Protein AF-A0A0U3F6K5-F1 (afdb_monomer_lite)

pLDDT: mean 78.71, std 10.88, range [56.75, 96.69]

Sequence (166 aa):
MNTRTVALLSIVLILLPLIPAYLLNFLAFVISSAIGFIIVIYIMISNKTWTDTKNKVVGTYFSGVFATGVVLGEFLELYSATREFAIAGLVFVLPFIVQFILLAKDILPKLVNKDLIYFSNGYLPMLIVIIIGALVGRMLTSFYSLIILYSGTIVVALLVFLYFRK

Radius of gyration: 15.73 Å; chains: 1; bounding box: 38×34×42 Å

Organism: NCBI:txid2285

Foldseek 3Di:
DDPVVVVVLLVLLLCQLAVCLLVVHLVSNLVSLVVSLVVLVVLCVVLVLLPDLLSLLVSLQSLVSNLNSLVNSLLSCVPPCNPSSVVSSVVSSVSNVVSVVSNCVVPVVPVPDPVCLLPNFQSVVLVVLQVVLVVVLVVDPDSVVNVCSNVVSNVVSVVSSVVSGD

Secondary structure (DSSP, 8-state):
--HHHHHHHHHHHHHHHHHHHHTT-HHHHHHHHHHHHHHHHHHHHHTTTTSSHHHHHHHHHHHHHHHHHHHHHHHHTTTT-HHHHHHHHHHHHHHHHHHHHHHHHHHGGGTT-GGGGGTTTTHHHHHHHHHHHHHHHTT---HHHHHHHHHHHHHHHHHHHHHT--

Structure (mmCIF, N/CA/C/O backbone):
data_AF-A0A0U3F6K5-F1
#
_entry.id   AF-A0A0U3F6K5-F1
#
loop_
_atom_site.group_PDB
_atom_site.id
_atom_site.type_symbol
_atom_site.label_atom_id
_atom_site.label_alt_id
_atom_site.label_comp_id
_atom_site.label_asym_id
_atom_site.label_entity_id
_atom_site.label_seq_id
_atom_site.pdbx_PDB_ins_code
_atom_site.Cartn_x
_atom_site.Cartn_y
_atom_site.Cartn_z
_atom_site.occupancy
_atom_site.B_iso_or_equiv
_atom_site.auth_seq_id
_atom_site.auth_comp_id
_atom_site.auth_asym_id
_atom_site.auth_atom_id
_atom_site.pdbx_PDB_model_num
ATOM 1 N N . MET A 1 1 ? -14.189 7.997 5.739 1.00 67.94 1 MET A N 1
ATOM 2 C CA . MET A 1 1 ? -14.307 7.982 4.261 1.00 67.94 1 MET A CA 1
ATOM 3 C C . MET A 1 1 ? -15.443 7.062 3.852 1.00 67.94 1 MET A C 1
ATOM 5 O O . MET A 1 1 ? -15.621 6.033 4.492 1.00 67.94 1 MET A O 1
ATOM 9 N N . ASN A 1 2 ? -16.200 7.417 2.811 1.00 77.12 2 ASN A N 1
ATOM 10 C CA . ASN A 1 2 ? -17.196 6.515 2.227 1.00 77.12 2 ASN A CA 1
ATOM 11 C C . ASN A 1 2 ? -16.482 5.362 1.491 1.00 77.12 2 ASN A C 1
ATOM 13 O O . ASN A 1 2 ? -15.418 5.560 0.904 1.00 77.12 2 ASN A O 1
ATOM 17 N N . THR A 1 3 ? -17.079 4.171 1.503 1.00 71.25 3 THR A N 1
ATOM 18 C CA . THR A 1 3 ? -16.662 2.962 0.779 1.00 71.25 3 THR A CA 1
ATOM 19 C C . THR A 1 3 ? -16.187 3.226 -0.642 1.00 71.25 3 THR A C 1
ATOM 21 O O . THR A 1 3 ? -15.139 2.727 -1.037 1.00 71.25 3 THR A O 1
ATOM 24 N N . ARG A 1 4 ? -16.952 4.011 -1.410 1.00 72.38 4 ARG A N 1
ATOM 25 C CA . ARG A 1 4 ? -16.631 4.296 -2.816 1.00 72.38 4 ARG A CA 1
ATOM 26 C C . ARG A 1 4 ? -15.306 5.043 -2.940 1.00 72.38 4 ARG A C 1
ATOM 28 O O . ARG A 1 4 ? -14.489 4.705 -3.784 1.00 72.38 4 ARG A O 1
ATOM 35 N N . THR A 1 5 ? -15.067 6.005 -2.052 1.00 81.19 5 THR A N 1
ATOM 36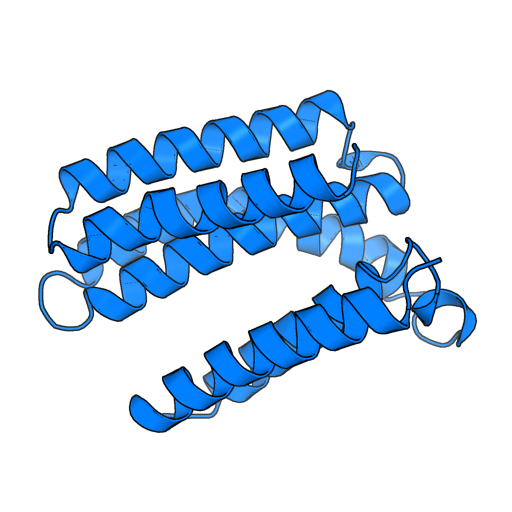 C CA . THR A 1 5 ? -13.820 6.775 -2.004 1.00 81.19 5 THR A CA 1
ATOM 37 C C . THR A 1 5 ? -12.634 5.895 -1.621 1.00 81.19 5 THR A C 1
ATOM 39 O O . THR A 1 5 ? -11.573 6.027 -2.217 1.00 81.19 5 THR A O 1
ATOM 42 N N . VAL A 1 6 ? -12.812 4.979 -0.660 1.00 76.94 6 VAL A N 1
ATOM 43 C CA . VAL A 1 6 ? -11.763 4.020 -0.269 1.00 76.94 6 VAL A CA 1
ATOM 44 C C . VAL A 1 6 ? -11.399 3.121 -1.447 1.00 76.94 6 VAL A C 1
ATOM 46 O O . VAL A 1 6 ? -10.226 3.019 -1.778 1.00 76.94 6 VAL A O 1
ATOM 49 N N . ALA A 1 7 ? -12.395 2.533 -2.115 1.00 75.38 7 ALA A N 1
ATOM 50 C CA . ALA A 1 7 ? -12.171 1.654 -3.260 1.00 75.38 7 ALA A CA 1
ATOM 51 C C . ALA A 1 7 ? -11.473 2.380 -4.421 1.00 75.38 7 ALA A C 1
ATOM 53 O O . ALA A 1 7 ? -10.490 1.874 -4.954 1.00 75.38 7 ALA A O 1
ATOM 54 N N . LEU A 1 8 ? -11.933 3.588 -4.770 1.00 83.12 8 LEU A N 1
ATOM 55 C CA . LEU A 1 8 ? -11.316 4.397 -5.824 1.00 83.12 8 LEU A CA 1
ATOM 56 C C . LEU A 1 8 ? -9.864 4.748 -5.494 1.00 83.12 8 LEU A C 1
ATOM 58 O O . LEU A 1 8 ? -8.992 4.562 -6.336 1.00 83.12 8 LEU A O 1
ATOM 62 N N . LEU A 1 9 ? -9.585 5.200 -4.268 1.00 87.12 9 LEU A N 1
ATOM 63 C CA . LEU A 1 9 ? -8.213 5.491 -3.849 1.00 87.12 9 LEU A CA 1
ATOM 64 C C . LEU A 1 9 ? -7.338 4.243 -3.858 1.00 87.12 9 LEU A C 1
ATOM 66 O O . LEU A 1 9 ? -6.193 4.320 -4.285 1.00 87.12 9 LEU A O 1
ATOM 70 N N . SER A 1 10 ? -7.863 3.094 -3.436 1.00 82.81 10 SER A N 1
ATOM 71 C CA . SER A 1 10 ? -7.119 1.838 -3.487 1.00 82.81 10 SER A CA 1
ATOM 72 C C . SER A 1 10 ? -6.756 1.438 -4.916 1.00 82.81 10 SER A C 1
ATOM 74 O O . SER A 1 10 ? -5.612 1.075 -5.166 1.00 82.81 10 SER A O 1
ATOM 76 N N . ILE A 1 11 ? -7.692 1.569 -5.859 1.00 85.38 11 ILE A N 1
ATOM 77 C CA . ILE A 1 11 ? -7.429 1.315 -7.280 1.00 85.38 11 ILE A CA 1
ATOM 78 C C . ILE A 1 11 ? -6.357 2.278 -7.798 1.00 85.38 11 ILE A C 1
ATOM 80 O O . ILE A 1 11 ? -5.383 1.837 -8.400 1.00 85.38 1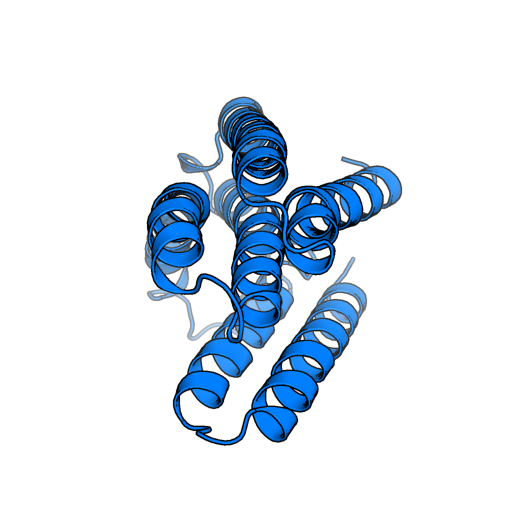1 ILE A O 1
ATOM 84 N N . VAL A 1 12 ? -6.490 3.577 -7.521 1.00 91.81 12 VAL A N 1
ATOM 85 C CA . VAL A 1 12 ? -5.517 4.591 -7.960 1.00 91.81 12 VAL A CA 1
ATOM 86 C C . VAL A 1 12 ? -4.121 4.302 -7.404 1.00 91.81 12 VAL A C 1
ATOM 88 O O . VAL A 1 12 ? -3.152 4.324 -8.157 1.00 91.81 12 VAL A O 1
ATOM 91 N N . LEU A 1 13 ? -4.010 3.982 -6.114 1.00 91.12 13 LEU A N 1
ATOM 92 C CA . LEU A 1 13 ? -2.730 3.688 -5.465 1.00 91.12 13 LEU A CA 1
ATOM 93 C C . LEU A 1 13 ? -2.056 2.422 -6.008 1.00 91.12 13 LEU A C 1
ATOM 95 O O . LEU A 1 13 ? -0.832 2.348 -5.984 1.00 91.12 13 LEU A O 1
ATOM 99 N N . ILE A 1 14 ? -2.824 1.454 -6.515 1.00 86.00 14 ILE A N 1
ATOM 100 C CA . ILE A 1 14 ? -2.269 0.282 -7.204 1.00 86.00 14 ILE A CA 1
ATOM 101 C C . ILE A 1 14 ? -1.826 0.658 -8.619 1.00 86.00 14 ILE A C 1
ATOM 103 O O . ILE A 1 14 ? -0.718 0.327 -9.028 1.00 86.00 14 ILE A O 1
ATOM 107 N N . LEU A 1 15 ? -2.685 1.347 -9.371 1.00 89.25 15 LEU A N 1
ATOM 108 C CA . LEU A 1 15 ? -2.460 1.621 -10.790 1.00 89.25 15 LEU A CA 1
ATOM 109 C C . LEU A 1 15 ? -1.329 2.621 -11.047 1.00 89.25 15 LEU A C 1
ATOM 111 O O . LEU A 1 15 ? -0.656 2.501 -12.069 1.00 89.25 15 LEU A O 1
ATOM 115 N N . LEU A 1 16 ? -1.110 3.579 -10.139 1.00 93.81 16 LEU A N 1
ATOM 116 C CA . LEU A 1 16 ? -0.052 4.586 -10.257 1.00 93.81 16 LEU A CA 1
ATOM 117 C C . LEU A 1 16 ? 1.330 3.959 -10.515 1.00 93.81 16 LEU A C 1
ATOM 119 O O . LEU A 1 16 ? 1.919 4.284 -11.543 1.00 93.81 16 LEU A O 1
ATOM 123 N N . PRO A 1 17 ? 1.856 3.070 -9.656 1.00 90.19 17 PRO A N 1
ATOM 124 C CA . PRO A 1 17 ? 3.110 2.368 -9.928 1.00 90.19 17 PRO A CA 1
ATOM 125 C C . PRO A 1 17 ? 2.967 1.267 -10.992 1.00 90.19 17 PRO A C 1
ATOM 127 O O . PRO A 1 17 ? 3.883 1.055 -11.782 1.00 90.19 17 PRO A O 1
ATOM 130 N N . LEU A 1 18 ? 1.824 0.575 -11.051 1.00 88.12 18 LEU A N 1
ATOM 131 C CA . LEU A 1 18 ? 1.665 -0.613 -11.892 1.00 88.12 18 LEU A CA 1
ATOM 132 C C . LEU A 1 18 ? 1.677 -0.303 -13.395 1.00 88.12 18 LEU A C 1
ATOM 134 O O . LEU A 1 18 ? 2.321 -1.019 -14.156 1.00 88.12 18 LEU A O 1
ATOM 138 N N . ILE A 1 19 ? 0.961 0.737 -13.839 1.00 90.19 19 ILE A N 1
ATOM 139 C CA . ILE A 1 19 ? 0.824 1.042 -15.274 1.00 90.19 19 ILE A CA 1
ATOM 140 C C . ILE A 1 19 ? 2.176 1.422 -15.897 1.00 90.19 19 ILE A C 1
ATOM 142 O O . ILE A 1 19 ? 2.522 0.854 -16.929 1.00 90.19 19 ILE A O 1
ATOM 146 N N . PRO A 1 20 ? 2.975 2.335 -15.315 1.00 89.38 20 PRO A N 1
ATOM 147 C CA . PRO A 1 20 ? 4.272 2.684 -15.885 1.00 89.38 20 PRO A CA 1
ATOM 148 C C . PRO A 1 20 ? 5.265 1.523 -15.898 1.00 89.38 20 PRO A C 1
ATOM 150 O O . PRO A 1 20 ? 6.018 1.403 -16.860 1.00 89.38 20 PRO A O 1
ATOM 153 N N . ALA A 1 21 ? 5.223 0.661 -14.878 1.00 86.19 21 ALA A N 1
ATOM 154 C CA . ALA A 1 21 ? 6.039 -0.548 -14.831 1.00 86.19 21 ALA A CA 1
ATOM 155 C C . ALA A 1 21 ? 5.596 -1.607 -15.860 1.00 86.19 21 ALA A C 1
ATOM 157 O O . ALA A 1 21 ? 6.392 -2.324 -16.450 1.00 86.19 21 ALA A O 1
ATOM 158 N N . TYR A 1 22 ? 4.300 -1.694 -16.157 1.00 85.25 22 TYR A N 1
ATOM 159 C CA . TYR A 1 22 ? 3.835 -2.519 -17.273 1.00 85.25 22 TYR A CA 1
ATOM 160 C C . TYR A 1 22 ? 4.359 -2.010 -18.630 1.00 85.25 22 TYR A C 1
ATOM 162 O O . TYR A 1 22 ? 4.555 -2.788 -19.560 1.00 85.25 22 TYR A O 1
ATOM 170 N N . LEU A 1 23 ? 4.586 -0.698 -18.748 1.00 88.44 23 LEU A N 1
ATOM 171 C CA . LEU A 1 23 ? 5.073 -0.043 -19.963 1.00 88.44 23 LEU A CA 1
ATOM 172 C C . LEU A 1 23 ? 6.605 0.031 -20.060 1.00 88.44 23 LEU A C 1
ATOM 174 O O . LEU A 1 23 ? 7.103 0.675 -20.985 1.00 88.44 23 LEU A O 1
ATOM 178 N N . LEU A 1 24 ? 7.351 -0.600 -19.147 1.00 85.94 24 LEU A N 1
ATOM 179 C CA . LEU A 1 24 ? 8.819 -0.598 -19.153 1.00 85.94 24 LEU A CA 1
ATOM 180 C C . LEU A 1 24 ? 9.430 0.811 -19.029 1.00 85.94 24 LEU A C 1
ATOM 182 O O . LEU A 1 24 ? 10.490 1.097 -19.589 1.00 85.94 24 LEU A O 1
ATOM 186 N N . ASN A 1 25 ? 8.744 1.729 -18.333 1.00 89.56 25 ASN A N 1
ATOM 187 C CA . ASN A 1 25 ? 9.146 3.134 -18.226 1.00 89.56 25 ASN A CA 1
ATOM 188 C C . ASN A 1 25 ? 9.525 3.511 -16.790 1.00 89.56 25 ASN A C 1
ATOM 190 O O . ASN A 1 25 ? 8.690 3.945 -15.990 1.00 89.56 25 ASN A O 1
ATOM 194 N N . PHE A 1 26 ? 10.823 3.416 -16.498 1.00 88.88 26 PHE A N 1
ATOM 195 C CA . PHE A 1 26 ? 11.374 3.686 -15.170 1.00 88.88 26 PHE A CA 1
ATOM 196 C C . PHE A 1 26 ? 11.105 5.110 -14.669 1.00 88.88 26 PHE A C 1
ATOM 198 O O . PHE A 1 26 ? 10.674 5.299 -13.533 1.00 88.88 26 PHE A O 1
ATOM 205 N N . LEU A 1 27 ? 11.303 6.133 -15.508 1.00 91.69 27 LEU A N 1
ATOM 206 C CA . LEU A 1 27 ? 11.087 7.520 -15.088 1.00 91.69 27 LEU A CA 1
ATOM 207 C C . LEU A 1 27 ? 9.617 7.761 -14.721 1.00 91.69 27 LEU A C 1
ATOM 209 O O . LEU A 1 27 ? 9.319 8.371 -13.693 1.00 91.69 27 LEU A O 1
ATOM 213 N N . ALA A 1 28 ? 8.697 7.246 -15.540 1.00 93.06 28 ALA A N 1
ATOM 214 C CA . ALA A 1 28 ? 7.270 7.341 -15.270 1.00 93.06 28 ALA A CA 1
ATOM 215 C C . ALA A 1 28 ? 6.878 6.557 -14.008 1.00 93.06 28 ALA A C 1
ATOM 217 O O . ALA A 1 28 ? 6.067 7.062 -13.233 1.00 93.06 28 ALA A O 1
ATOM 218 N N . PHE A 1 29 ? 7.488 5.392 -13.762 1.00 92.75 29 PHE A N 1
ATOM 219 C CA . PHE A 1 29 ? 7.308 4.619 -12.532 1.00 92.75 29 PHE A CA 1
ATOM 220 C C . PHE A 1 29 ? 7.735 5.401 -11.291 1.00 92.75 29 PHE A C 1
ATOM 222 O O . PHE A 1 29 ? 6.982 5.463 -10.320 1.00 92.75 29 PHE A O 1
ATOM 229 N N . VAL A 1 30 ? 8.908 6.037 -11.314 1.00 94.06 30 VAL A N 1
ATOM 230 C CA . VAL A 1 30 ? 9.398 6.828 -10.176 1.00 94.06 30 VAL A CA 1
ATOM 231 C C . VAL A 1 30 ? 8.466 8.008 -9.895 1.00 94.06 30 VAL A C 1
ATOM 233 O O . VAL A 1 30 ? 8.088 8.230 -8.745 1.00 94.06 30 VAL A O 1
ATOM 236 N N . ILE A 1 31 ? 8.055 8.744 -10.931 1.00 95.69 31 ILE A N 1
ATOM 237 C CA . ILE A 1 31 ? 7.187 9.921 -10.780 1.00 95.69 31 ILE A CA 1
ATOM 238 C C . ILE A 1 31 ? 5.798 9.520 -10.269 1.00 95.69 31 ILE A C 1
ATOM 240 O O . ILE A 1 31 ? 5.295 10.116 -9.314 1.00 95.69 31 ILE A O 1
ATOM 244 N N . SER A 1 32 ? 5.170 8.506 -10.865 1.00 95.25 32 SER A N 1
ATOM 245 C CA . SER A 1 32 ? 3.832 8.068 -10.456 1.00 95.25 32 SER A CA 1
ATOM 246 C C . SER A 1 32 ? 3.833 7.455 -9.054 1.00 95.25 32 SER A C 1
ATOM 248 O O . SER A 1 32 ? 2.918 7.710 -8.264 1.00 95.25 32 SER A O 1
ATOM 250 N N . SER A 1 33 ? 4.885 6.711 -8.708 1.00 94.06 33 SER A N 1
ATOM 251 C CA . SER A 1 33 ? 5.081 6.164 -7.367 1.00 94.06 33 SER A CA 1
ATOM 252 C C . SER A 1 33 ? 5.310 7.275 -6.349 1.00 94.06 33 SER A C 1
ATOM 254 O O . SER A 1 33 ? 4.731 7.227 -5.269 1.00 94.06 33 SER A O 1
ATOM 256 N N . ALA A 1 34 ? 6.057 8.329 -6.690 1.00 96.25 34 ALA A N 1
ATOM 257 C CA . ALA A 1 34 ? 6.207 9.492 -5.820 1.00 96.25 34 ALA A CA 1
ATOM 258 C C . ALA A 1 34 ? 4.858 10.185 -5.547 1.00 96.25 34 ALA A C 1
ATOM 260 O O . ALA A 1 34 ? 4.580 10.560 -4.408 1.00 96.25 34 ALA A O 1
ATOM 261 N N . ILE A 1 35 ? 3.979 10.290 -6.551 1.00 96.62 35 ILE A N 1
ATOM 262 C CA . ILE A 1 35 ? 2.611 10.804 -6.360 1.00 96.62 35 ILE A CA 1
ATOM 263 C C . ILE A 1 35 ? 1.826 9.897 -5.401 1.00 96.62 35 ILE A C 1
ATOM 265 O O . ILE A 1 35 ? 1.226 10.389 -4.442 1.00 96.62 35 ILE A O 1
ATOM 269 N N . GLY A 1 36 ? 1.858 8.578 -5.614 1.00 94.94 36 GLY A N 1
ATOM 270 C CA . GLY A 1 36 ? 1.201 7.609 -4.729 1.00 94.94 36 GLY A CA 1
ATOM 271 C 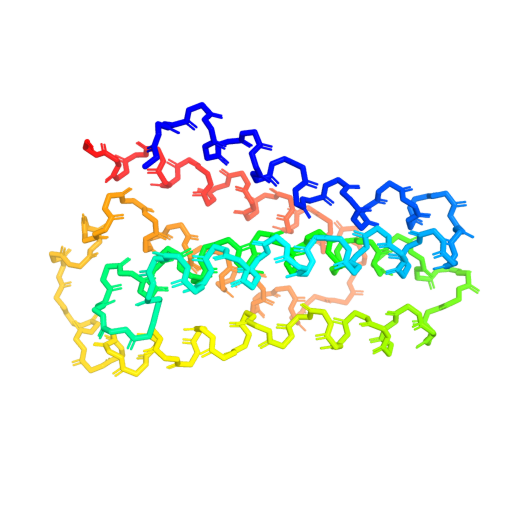C . GLY A 1 36 ? 1.724 7.678 -3.291 1.00 94.94 36 GLY A C 1
ATOM 272 O O . GLY A 1 36 ? 0.943 7.709 -2.339 1.00 94.94 36 GLY A O 1
ATOM 273 N N . PHE A 1 37 ? 3.038 7.820 -3.134 1.00 95.50 37 PHE A N 1
ATOM 274 C CA . PHE A 1 37 ? 3.703 8.002 -1.851 1.00 95.50 37 PHE A CA 1
ATOM 275 C C . PHE A 1 37 ? 3.218 9.268 -1.137 1.00 95.50 37 PHE A C 1
ATOM 277 O O . PHE A 1 37 ? 2.845 9.203 0.034 1.00 95.50 37 PHE A O 1
ATOM 284 N N . ILE A 1 38 ? 3.140 10.407 -1.834 1.00 96.69 38 ILE A N 1
ATOM 285 C CA . ILE A 1 38 ? 2.623 11.664 -1.268 1.00 96.69 38 ILE A CA 1
ATOM 286 C C . ILE A 1 38 ? 1.174 11.496 -0.795 1.00 96.69 38 ILE A C 1
ATOM 288 O O . ILE A 1 38 ? 0.836 11.945 0.301 1.00 96.69 38 ILE A O 1
ATOM 292 N N . ILE A 1 39 ? 0.328 10.811 -1.572 1.00 95.69 39 ILE A N 1
ATOM 293 C CA . ILE A 1 39 ? -1.060 10.523 -1.182 1.00 95.69 39 ILE A CA 1
ATOM 294 C C . ILE A 1 39 ? -1.097 9.685 0.103 1.00 95.69 39 ILE A C 1
ATOM 296 O O . ILE A 1 39 ? -1.857 9.999 1.022 1.00 95.69 39 ILE A O 1
ATOM 300 N N . VAL A 1 40 ? -0.268 8.643 0.204 1.00 95.19 40 VAL A N 1
ATOM 301 C CA . VAL A 1 40 ? -0.182 7.801 1.408 1.00 95.19 40 VAL A CA 1
ATOM 302 C C . VAL A 1 40 ? 0.272 8.613 2.619 1.00 95.19 40 VAL A C 1
ATOM 304 O O . VAL A 1 40 ? -0.358 8.526 3.675 1.00 95.19 40 VAL A O 1
ATOM 307 N N . ILE A 1 41 ? 1.309 9.442 2.476 1.00 96.44 41 ILE A N 1
ATOM 308 C CA . ILE A 1 41 ? 1.792 10.314 3.554 1.00 96.44 41 ILE A CA 1
ATOM 309 C C . ILE A 1 41 ? 0.708 11.309 3.981 1.00 96.44 41 ILE A C 1
ATOM 311 O O . ILE A 1 41 ? 0.475 11.485 5.179 1.00 96.44 41 ILE A O 1
ATOM 315 N N . TYR A 1 42 ? -0.013 11.902 3.029 1.00 95.44 42 TYR A N 1
ATOM 316 C CA . TYR A 1 42 ? -1.147 12.774 3.321 1.00 95.44 42 TYR A CA 1
ATOM 317 C C . TYR A 1 42 ? -2.219 12.042 4.140 1.00 95.44 42 TYR A C 1
ATOM 319 O O . TYR A 1 42 ? -2.603 12.518 5.208 1.00 95.44 42 TYR A O 1
ATOM 327 N N . ILE A 1 43 ? -2.637 10.844 3.715 1.00 93.19 43 ILE A N 1
ATOM 328 C CA . ILE A 1 43 ? -3.603 10.018 4.459 1.00 93.19 43 ILE A CA 1
ATOM 329 C C . ILE A 1 43 ? -3.086 9.720 5.871 1.00 93.19 43 ILE A C 1
ATOM 331 O O . ILE A 1 43 ? -3.851 9.821 6.838 1.00 93.19 43 ILE A O 1
ATOM 335 N N . MET A 1 44 ? -1.803 9.376 6.001 1.00 93.94 44 MET A N 1
ATOM 336 C CA . MET A 1 44 ? -1.175 9.071 7.283 1.00 93.94 44 MET A CA 1
ATOM 337 C C . MET A 1 44 ? -1.231 10.250 8.251 1.00 93.94 44 MET A C 1
ATOM 339 O O . MET A 1 44 ? -1.559 10.044 9.425 1.00 93.94 44 MET A O 1
ATOM 343 N N . ILE A 1 45 ? -0.947 11.457 7.759 1.00 95.31 45 ILE A N 1
ATOM 344 C CA . ILE A 1 45 ? -0.962 12.694 8.543 1.00 95.31 45 ILE A CA 1
ATOM 345 C C . ILE A 1 45 ? -2.397 13.097 8.889 1.00 95.31 45 ILE A C 1
ATOM 347 O O . ILE A 1 45 ? -2.706 13.307 10.064 1.00 95.31 45 ILE A O 1
ATOM 351 N N . SER A 1 46 ? -3.294 13.144 7.901 1.00 93.00 46 SER A N 1
ATOM 352 C CA . SER A 1 46 ? -4.683 13.576 8.093 1.00 93.00 46 SER A CA 1
ATOM 353 C C . SER A 1 46 ? -5.454 12.682 9.064 1.00 93.00 46 SER A C 1
ATOM 355 O O . SER A 1 46 ? -6.291 13.177 9.814 1.00 93.00 46 SER A O 1
ATOM 357 N N . ASN A 1 47 ? -5.161 11.379 9.084 1.00 89.44 47 ASN A N 1
ATOM 358 C CA . ASN A 1 47 ? -5.817 10.428 9.986 1.00 89.44 47 ASN A CA 1
ATOM 359 C C . ASN A 1 47 ? -5.022 10.164 11.274 1.00 89.44 47 ASN A C 1
ATOM 361 O O . ASN A 1 47 ? -5.437 9.311 12.054 1.00 89.44 47 ASN A O 1
ATOM 365 N N . LYS A 1 48 ? -3.886 10.849 11.499 1.00 92.19 48 LYS A N 1
ATOM 366 C CA . LYS A 1 48 ? -2.989 10.636 12.654 1.00 92.19 48 LYS A CA 1
ATOM 367 C C . LYS A 1 48 ? -2.762 9.151 12.930 1.00 92.19 48 LYS A C 1
ATOM 369 O O . LYS A 1 48 ? -3.008 8.631 14.016 1.00 92.19 48 LYS A O 1
ATOM 374 N N . THR A 1 49 ? -2.311 8.451 11.900 1.00 90.19 49 THR A N 1
ATOM 375 C CA . THR A 1 49 ? -2.246 6.980 11.860 1.00 90.19 49 THR A CA 1
ATOM 376 C C . THR A 1 49 ? -1.321 6.343 12.898 1.00 90.19 49 THR A C 1
ATOM 378 O O . THR A 1 49 ? -1.304 5.132 13.021 1.00 90.19 49 THR A O 1
ATOM 381 N N . TRP A 1 50 ? -0.590 7.126 13.688 1.00 90.44 50 TRP A N 1
ATOM 382 C CA . TRP A 1 50 ? 0.275 6.663 14.774 1.00 90.44 50 TRP A CA 1
ATOM 383 C C . TRP A 1 50 ? -0.377 6.685 16.167 1.00 90.44 50 TRP A C 1
ATOM 385 O O . TRP A 1 50 ? 0.229 6.166 17.103 1.00 90.44 50 TRP A O 1
ATOM 395 N N . THR A 1 51 ? -1.573 7.266 16.342 1.00 89.94 51 THR A N 1
ATOM 396 C CA . THR A 1 51 ? -2.185 7.429 17.678 1.00 89.94 51 THR A CA 1
ATOM 397 C C . THR A 1 51 ? -2.905 6.165 18.138 1.00 89.94 51 THR A C 1
ATOM 399 O O . THR A 1 51 ? -2.425 5.444 19.009 1.00 89.94 51 THR A O 1
ATOM 402 N N . ASP A 1 52 ? -4.035 5.866 17.506 1.00 87.06 52 ASP A N 1
ATOM 403 C CA . ASP A 1 52 ? -4.974 4.837 17.940 1.00 87.06 52 ASP A CA 1
ATOM 404 C C . ASP A 1 52 ? -4.905 3.620 17.028 1.00 87.06 52 ASP A C 1
ATOM 406 O O . ASP A 1 52 ? -4.689 3.749 15.821 1.00 87.06 52 ASP A O 1
ATOM 410 N N . THR A 1 53 ? -5.179 2.430 17.565 1.00 81.62 53 THR A N 1
ATOM 411 C CA . THR A 1 53 ? -5.120 1.181 16.790 1.00 81.62 53 THR A CA 1
ATOM 412 C C . THR A 1 53 ? -6.020 1.228 15.550 1.00 81.62 53 THR A C 1
ATOM 414 O O . THR A 1 53 ? -5.619 0.774 14.485 1.00 81.62 53 THR A O 1
ATOM 417 N N . LYS A 1 54 ? -7.199 1.861 15.631 1.00 81.00 54 LYS A N 1
ATOM 418 C CA . LYS A 1 54 ? -8.085 2.060 14.470 1.00 81.00 54 LYS A CA 1
ATOM 419 C C . LYS A 1 54 ? -7.424 2.899 13.366 1.00 81.00 54 LYS A C 1
ATOM 421 O O . LYS A 1 54 ? -7.529 2.555 12.193 1.00 81.00 54 LYS A O 1
ATOM 426 N N . ASN A 1 55 ? -6.715 3.966 13.729 1.00 84.69 55 ASN A N 1
ATOM 427 C CA . ASN A 1 55 ? -6.024 4.826 12.767 1.00 84.69 55 ASN A CA 1
ATOM 428 C C . ASN A 1 55 ? -4.765 4.138 12.218 1.00 84.69 55 ASN A C 1
ATOM 430 O O . ASN A 1 55 ? -4.483 4.261 11.028 1.00 84.69 55 ASN A O 1
ATOM 434 N N . LYS A 1 56 ? -4.065 3.344 13.038 1.00 83.56 56 LYS A N 1
ATOM 435 C CA . LYS A 1 56 ? -2.956 2.479 12.597 1.00 83.56 56 LYS A CA 1
ATOM 436 C C . LYS A 1 56 ? -3.413 1.461 11.556 1.00 83.56 56 LYS A C 1
ATOM 438 O O . LYS A 1 56 ? -2.720 1.259 10.563 1.00 83.56 56 LYS A O 1
ATOM 443 N N . VAL A 1 57 ? -4.605 0.872 11.712 1.00 82.81 57 VAL A N 1
ATOM 444 C CA . VAL A 1 57 ? -5.188 -0.013 10.684 1.00 82.81 57 VAL A CA 1
ATOM 445 C C . VAL A 1 57 ? -5.430 0.744 9.377 1.00 82.81 57 VAL A C 1
ATOM 447 O O . VAL A 1 57 ? -5.060 0.248 8.318 1.00 82.81 57 VAL A O 1
ATOM 450 N N . VAL A 1 58 ? -5.983 1.961 9.433 1.00 84.12 58 VAL A N 1
ATOM 451 C CA . VAL A 1 58 ? -6.179 2.803 8.236 1.00 84.12 58 VAL A CA 1
ATOM 452 C C . VAL A 1 58 ? -4.844 3.125 7.555 1.00 84.12 58 VAL A C 1
ATOM 454 O O . VAL A 1 58 ? -4.728 2.986 6.337 1.00 84.12 58 VAL A O 1
ATOM 457 N N . GLY A 1 59 ? -3.826 3.515 8.327 1.00 85.81 59 GLY A N 1
ATOM 458 C CA . GLY A 1 59 ? -2.486 3.795 7.810 1.00 85.81 59 GLY A CA 1
ATOM 459 C C . GLY A 1 59 ? -1.850 2.574 7.160 1.00 85.81 59 GLY A C 1
ATOM 460 O O . GLY A 1 59 ? -1.360 2.663 6.035 1.00 85.81 59 GLY A O 1
ATOM 461 N N . THR A 1 60 ? -1.926 1.423 7.825 1.00 85.38 60 THR A N 1
ATOM 462 C CA . THR A 1 60 ? -1.398 0.152 7.311 1.00 85.38 60 THR A CA 1
ATOM 463 C C . THR A 1 60 ? -2.144 -0.294 6.051 1.00 85.38 60 THR A C 1
ATOM 465 O O . THR A 1 60 ? -1.517 -0.768 5.111 1.00 85.38 60 THR A O 1
ATOM 468 N N . TYR A 1 61 ? -3.461 -0.083 5.979 1.00 84.44 61 TYR A N 1
ATOM 469 C CA . TYR A 1 61 ? -4.258 -0.404 4.795 1.00 84.44 61 TYR A CA 1
ATOM 470 C C . TYR A 1 61 ? -3.810 0.397 3.567 1.00 84.44 61 TYR A C 1
ATOM 472 O O . TYR A 1 61 ? -3.435 -0.192 2.558 1.00 84.44 61 TYR A O 1
ATOM 480 N N . PHE A 1 62 ? -3.818 1.732 3.631 1.00 86.75 62 PHE A N 1
ATOM 481 C CA . PHE A 1 62 ? -3.512 2.546 2.447 1.00 86.75 62 PHE A CA 1
ATOM 482 C C . PHE A 1 62 ? -2.046 2.446 2.026 1.00 86.75 62 PHE A C 1
ATOM 484 O O . PHE A 1 62 ? -1.761 2.360 0.832 1.00 86.75 62 PHE A O 1
ATOM 491 N N . SER A 1 63 ? -1.125 2.400 2.992 1.00 90.38 63 SER A N 1
ATOM 492 C CA . SER A 1 63 ? 0.290 2.166 2.696 1.00 90.38 63 SER A CA 1
ATOM 493 C C . SER A 1 63 ? 0.536 0.763 2.134 1.00 90.38 63 SER A C 1
ATOM 495 O O . SER A 1 63 ? 1.319 0.625 1.201 1.00 90.38 63 SER A O 1
ATOM 497 N N . GLY A 1 64 ? -0.170 -0.262 2.622 1.00 83.44 64 GLY A N 1
ATOM 498 C CA . GLY A 1 64 ? -0.080 -1.632 2.111 1.00 83.44 64 GLY A CA 1
ATOM 499 C C . GLY A 1 64 ? -0.655 -1.794 0.707 1.00 83.44 64 GLY A C 1
ATOM 500 O O . GLY A 1 64 ? -0.064 -2.475 -0.128 1.00 83.44 64 GLY A O 1
ATOM 501 N N . VAL A 1 65 ? -1.769 -1.124 0.405 1.00 83.25 65 VAL A N 1
ATOM 502 C CA . VAL A 1 65 ? -2.343 -1.099 -0.949 1.00 83.25 65 VAL A CA 1
ATOM 503 C C . VAL A 1 65 ? -1.372 -0.454 -1.940 1.00 83.25 65 VAL A C 1
ATOM 505 O O . VAL A 1 65 ? -1.119 -1.015 -3.003 1.00 83.25 65 VAL A O 1
ATOM 508 N N . PHE A 1 66 ? -0.785 0.687 -1.576 1.00 90.19 66 PHE A N 1
ATOM 509 C CA . PHE A 1 66 ? 0.232 1.336 -2.401 1.00 90.19 66 PHE A CA 1
ATOM 510 C C . PHE A 1 66 ? 1.483 0.460 -2.570 1.00 90.19 66 PHE A C 1
ATOM 512 O O . PHE A 1 66 ? 1.930 0.242 -3.693 1.00 90.19 66 PHE A O 1
ATOM 519 N N . ALA A 1 67 ? 1.994 -0.118 -1.477 1.00 86.12 67 ALA A N 1
ATOM 520 C CA . ALA A 1 67 ? 3.126 -1.041 -1.511 1.00 86.12 67 ALA A CA 1
ATOM 521 C C . ALA A 1 67 ? 2.860 -2.256 -2.412 1.00 86.12 67 ALA A C 1
ATOM 523 O O . ALA A 1 67 ? 3.750 -2.686 -3.138 1.00 86.12 67 ALA A O 1
ATOM 524 N N . THR A 1 68 ? 1.628 -2.770 -2.425 1.00 82.25 68 THR A N 1
ATOM 525 C CA . THR A 1 68 ? 1.221 -3.849 -3.337 1.00 82.25 68 THR A CA 1
ATOM 526 C C . THR A 1 68 ? 1.343 -3.412 -4.795 1.00 82.25 68 THR A C 1
ATOM 528 O O . THR A 1 68 ? 1.878 -4.162 -5.603 1.00 82.25 68 THR A O 1
ATOM 531 N N . GLY A 1 69 ? 0.900 -2.198 -5.136 1.00 82.31 69 GLY A N 1
ATOM 532 C CA . GLY A 1 69 ? 1.072 -1.644 -6.482 1.00 82.31 69 GLY A CA 1
ATOM 533 C C . GLY A 1 69 ? 2.539 -1.520 -6.893 1.00 82.31 69 GLY A C 1
ATOM 534 O O . GLY A 1 69 ? 2.895 -1.914 -8.000 1.00 82.31 69 GLY A O 1
ATOM 535 N N . VAL A 1 70 ? 3.387 -1.006 -5.995 1.00 84.81 70 VAL A N 1
ATOM 536 C CA . VAL A 1 70 ? 4.837 -0.859 -6.220 1.00 84.81 70 VAL A CA 1
ATOM 537 C C . VAL A 1 70 ? 5.482 -2.215 -6.483 1.00 84.81 70 VAL A C 1
ATOM 539 O O . VAL A 1 70 ? 6.127 -2.393 -7.510 1.00 84.81 70 VAL A O 1
ATOM 542 N N . VAL A 1 71 ? 5.237 -3.186 -5.603 1.00 82.50 71 VAL A N 1
ATOM 543 C CA . VAL A 1 71 ? 5.791 -4.539 -5.712 1.00 82.50 71 VAL A CA 1
ATOM 544 C C . VAL A 1 71 ? 5.292 -5.238 -6.977 1.00 82.50 71 VAL A C 1
ATOM 546 O O . VAL A 1 71 ? 6.086 -5.830 -7.698 1.00 82.50 71 VAL A O 1
ATOM 549 N N . LEU A 1 72 ? 3.998 -5.146 -7.303 1.00 80.50 72 LEU A N 1
ATOM 550 C CA . LEU A 1 72 ? 3.475 -5.695 -8.559 1.00 80.50 72 LEU A CA 1
ATOM 551 C C . LEU A 1 72 ? 4.118 -5.034 -9.786 1.00 80.50 72 LEU A C 1
ATOM 553 O O . LEU A 1 72 ? 4.385 -5.726 -10.762 1.00 80.50 72 LEU A O 1
ATOM 557 N N . GLY A 1 73 ? 4.395 -3.730 -9.732 1.00 80.00 73 GLY A N 1
ATOM 558 C CA . GLY A 1 73 ? 5.154 -3.037 -10.771 1.00 80.00 73 GLY A CA 1
ATOM 559 C C . GLY A 1 73 ? 6.566 -3.605 -10.927 1.00 80.00 73 GLY A C 1
ATOM 560 O O . GLY A 1 73 ? 6.941 -4.012 -12.022 1.00 80.00 73 GLY A O 1
ATOM 561 N N . GLU A 1 74 ? 7.316 -3.737 -9.831 1.00 75.44 74 GLU A N 1
ATOM 562 C CA . GLU A 1 74 ? 8.643 -4.376 -9.839 1.00 75.44 74 GLU A CA 1
ATOM 563 C C . GLU A 1 74 ? 8.599 -5.804 -10.407 1.00 75.44 74 GLU A C 1
ATOM 565 O O . GLU A 1 74 ? 9.487 -6.202 -11.161 1.00 75.44 74 GLU A O 1
ATOM 570 N N . PHE A 1 75 ? 7.548 -6.569 -10.085 1.00 73.44 75 PHE A N 1
ATOM 571 C CA . PHE A 1 75 ? 7.340 -7.915 -10.622 1.00 73.44 75 PHE A CA 1
ATOM 572 C C . PHE A 1 75 ? 7.170 -7.928 -12.149 1.00 73.44 75 PHE A C 1
ATOM 574 O O . PHE A 1 75 ? 7.615 -8.875 -12.795 1.00 73.44 75 PHE A O 1
ATOM 581 N N . LEU A 1 76 ? 6.539 -6.917 -12.749 1.00 74.00 76 LEU A N 1
ATOM 582 C CA . LEU A 1 76 ? 6.365 -6.853 -14.207 1.00 74.00 76 LEU A CA 1
ATOM 583 C C . LEU A 1 76 ? 7.675 -6.529 -14.942 1.00 74.00 76 LEU A C 1
ATOM 585 O O . LEU A 1 76 ? 7.872 -6.962 -16.075 1.00 74.00 76 LEU A O 1
ATOM 589 N N . GLU A 1 77 ? 8.597 -5.849 -14.267 1.00 70.00 77 GLU A N 1
ATOM 590 C CA . GLU A 1 77 ? 9.895 -5.400 -14.793 1.00 70.00 77 GLU A CA 1
ATOM 591 C C . GLU A 1 77 ? 11.024 -6.416 -14.541 1.00 70.00 77 GLU A C 1
ATOM 593 O O . GLU A 1 77 ? 12.203 -6.142 -14.792 1.00 70.00 77 GLU A O 1
ATOM 598 N N . LEU A 1 78 ? 10.680 -7.622 -14.064 1.00 61.47 78 LEU A N 1
ATOM 599 C CA . LEU A 1 78 ? 11.635 -8.693 -13.748 1.00 61.47 78 LEU A CA 1
ATOM 600 C C . LEU A 1 78 ? 12.564 -9.066 -14.919 1.00 61.47 78 LEU A C 1
ATOM 602 O O . LEU A 1 78 ? 13.643 -9.618 -14.702 1.00 61.47 78 LEU A O 1
ATOM 606 N N . TYR A 1 79 ? 12.159 -8.745 -16.148 1.00 57.62 79 TYR A N 1
ATOM 607 C CA . TYR A 1 79 ? 12.837 -9.129 -17.383 1.00 57.62 79 TYR A CA 1
ATOM 608 C C . TYR A 1 79 ? 13.615 -7.990 -18.074 1.00 57.62 79 TYR A C 1
ATOM 610 O O . TYR A 1 79 ? 14.294 -8.260 -19.063 1.00 57.62 79 TYR A O 1
ATOM 618 N N . SER A 1 80 ? 13.548 -6.746 -17.582 1.00 60.88 80 SER A N 1
ATOM 619 C CA . SER A 1 80 ? 14.072 -5.542 -18.263 1.00 60.88 80 SER A CA 1
ATOM 620 C C . SER A 1 80 ? 15.153 -4.806 -17.452 1.00 60.88 80 SER A C 1
ATOM 622 O O . SER A 1 80 ? 16.280 -4.658 -17.923 1.00 60.88 80 SER A O 1
ATOM 624 N N . ALA A 1 81 ? 14.835 -4.344 -16.237 1.00 59.34 81 ALA A N 1
ATOM 625 C CA . ALA A 1 81 ? 15.674 -3.431 -15.448 1.00 59.34 81 ALA A CA 1
ATOM 626 C C . ALA A 1 81 ? 15.465 -3.597 -13.926 1.00 59.34 81 ALA A C 1
ATOM 628 O O . ALA A 1 81 ? 15.332 -2.637 -13.170 1.00 59.34 81 ALA A O 1
ATOM 629 N N . THR A 1 82 ? 15.473 -4.843 -13.455 1.00 64.75 82 THR A N 1
ATOM 630 C CA . THR A 1 82 ? 15.150 -5.255 -12.072 1.00 64.75 82 THR A CA 1
ATOM 631 C C . THR A 1 82 ? 15.774 -4.431 -10.950 1.00 64.75 82 THR A C 1
ATOM 633 O O . THR A 1 82 ? 15.120 -4.162 -9.943 1.00 64.75 82 THR A O 1
ATOM 636 N N . ARG A 1 83 ? 17.048 -4.045 -11.077 1.00 73.25 83 ARG A N 1
ATOM 637 C CA . ARG A 1 83 ? 17.782 -3.426 -9.966 1.00 73.25 83 ARG A CA 1
ATOM 638 C C . ARG A 1 83 ? 17.317 -2.002 -9.662 1.00 73.25 83 ARG A C 1
ATOM 640 O O . ARG A 1 83 ? 17.244 -1.635 -8.494 1.00 73.25 83 ARG A O 1
ATOM 647 N N . GLU A 1 84 ? 17.027 -1.203 -10.684 1.00 77.56 84 GLU A N 1
ATOM 648 C CA . GLU A 1 84 ? 16.666 0.210 -10.507 1.00 77.56 84 GLU A CA 1
ATOM 649 C C . GLU A 1 84 ? 15.259 0.349 -9.923 1.00 77.56 84 GLU A C 1
ATOM 651 O O . GLU A 1 84 ? 15.058 1.087 -8.955 1.00 77.56 84 GLU A O 1
ATOM 656 N N . PHE A 1 85 ? 14.313 -0.440 -10.440 1.00 79.00 85 PHE A N 1
ATOM 657 C CA . PHE A 1 85 ? 12.949 -0.516 -9.919 1.00 79.00 85 PHE A CA 1
ATOM 658 C C . PHE A 1 85 ? 12.925 -0.985 -8.463 1.00 79.00 85 PHE A C 1
ATOM 660 O O . PHE A 1 85 ? 12.284 -0.333 -7.645 1.00 79.00 85 PHE A O 1
ATOM 667 N N . ALA A 1 86 ? 13.697 -2.021 -8.114 1.00 75.00 86 ALA A N 1
ATOM 668 C CA . ALA A 1 86 ? 13.772 -2.530 -6.743 1.00 75.00 86 ALA A CA 1
ATOM 669 C C . ALA A 1 86 ? 14.360 -1.515 -5.745 1.00 75.00 86 ALA A C 1
ATOM 671 O O . ALA A 1 86 ? 13.894 -1.403 -4.611 1.00 75.00 86 ALA A O 1
ATOM 672 N N . ILE A 1 87 ? 15.388 -0.751 -6.143 1.00 76.06 87 ILE A N 1
ATOM 673 C CA . ILE A 1 87 ? 15.948 0.305 -5.283 1.00 76.06 87 ILE A CA 1
ATOM 674 C C . ILE A 1 87 ? 14.895 1.390 -5.034 1.00 76.06 87 ILE A C 1
ATOM 676 O O . ILE A 1 87 ? 14.714 1.821 -3.894 1.00 76.06 87 ILE A O 1
ATOM 680 N N . ALA A 1 88 ? 14.194 1.818 -6.085 1.00 83.25 88 ALA A N 1
ATOM 681 C CA . ALA A 1 88 ? 13.157 2.834 -5.971 1.00 83.25 88 ALA A CA 1
ATOM 682 C C . ALA A 1 88 ? 11.963 2.342 -5.137 1.00 83.25 88 ALA A C 1
ATOM 684 O O . ALA A 1 88 ? 11.506 3.051 -4.236 1.00 83.25 88 ALA A O 1
ATOM 685 N N . GLY A 1 89 ? 11.471 1.127 -5.372 1.00 81.50 89 GLY A N 1
ATOM 686 C CA . GLY A 1 89 ? 10.308 0.627 -4.652 1.00 81.50 89 GLY A CA 1
ATOM 687 C C . GLY A 1 89 ? 10.581 0.278 -3.192 1.00 81.50 89 GLY A C 1
ATOM 688 O O . GLY A 1 89 ? 9.696 0.502 -2.364 1.00 81.50 89 GLY A O 1
ATOM 689 N N . LEU A 1 90 ? 11.815 -0.076 -2.809 1.00 82.25 90 LEU A N 1
ATOM 690 C CA . LEU A 1 90 ? 12.201 -0.146 -1.391 1.00 82.25 90 LEU A CA 1
ATOM 691 C C . LEU A 1 90 ? 11.911 1.164 -0.646 1.00 82.25 90 LEU A C 1
ATOM 693 O O . LEU A 1 90 ? 11.383 1.132 0.467 1.00 82.25 90 LEU A O 1
ATOM 697 N N . VAL A 1 91 ? 12.204 2.313 -1.264 1.00 86.00 91 VAL A N 1
ATOM 698 C CA . VAL A 1 91 ? 11.909 3.632 -0.680 1.00 86.00 91 VAL A CA 1
ATOM 699 C C . VAL A 1 91 ? 10.400 3.834 -0.555 1.00 86.00 91 VAL A C 1
ATOM 701 O O . VAL A 1 91 ? 9.912 4.274 0.489 1.00 86.00 91 VAL A O 1
ATOM 704 N N . PHE A 1 92 ? 9.643 3.474 -1.590 1.00 88.38 92 PHE A N 1
ATOM 705 C CA . PHE A 1 92 ? 8.196 3.683 -1.627 1.00 88.38 92 PHE A CA 1
ATOM 706 C C . PHE A 1 92 ? 7.407 2.766 -0.682 1.00 88.38 92 PHE A C 1
ATOM 708 O O . PHE A 1 92 ? 6.321 3.145 -0.239 1.00 88.38 92 PHE A O 1
ATOM 715 N N . VAL A 1 93 ? 7.955 1.609 -0.304 1.00 86.75 93 VAL A N 1
ATOM 716 C CA . VAL A 1 93 ? 7.325 0.666 0.638 1.00 86.75 93 VAL A CA 1
ATOM 717 C C . VAL A 1 93 ? 7.612 1.015 2.112 1.00 86.75 93 VAL A C 1
ATOM 719 O O . VAL A 1 93 ? 6.910 0.536 3.006 1.00 86.75 93 VAL A O 1
ATOM 722 N N . LEU A 1 94 ? 8.560 1.914 2.413 1.00 84.88 94 LEU A N 1
ATOM 723 C CA . LEU A 1 94 ? 8.891 2.314 3.795 1.00 84.88 94 LEU A CA 1
ATOM 724 C C . LEU A 1 94 ? 7.686 2.728 4.667 1.00 84.88 94 LEU A C 1
ATOM 726 O O . LEU A 1 94 ? 7.619 2.279 5.816 1.00 84.88 94 LEU A O 1
ATOM 730 N N . PRO A 1 95 ? 6.710 3.528 4.186 1.00 88.06 95 PRO A N 1
ATOM 731 C CA . PRO A 1 95 ? 5.557 3.914 4.996 1.00 88.06 95 PRO A CA 1
ATOM 732 C C . PRO A 1 95 ? 4.741 2.704 5.453 1.00 88.06 95 PRO A C 1
ATOM 734 O O . PRO A 1 95 ? 4.254 2.688 6.583 1.00 88.06 95 PRO A O 1
ATOM 737 N N . PHE A 1 96 ? 4.639 1.673 4.607 1.00 89.25 96 PHE A N 1
ATOM 738 C CA . PHE A 1 96 ? 3.965 0.427 4.958 1.00 89.25 96 PHE A CA 1
ATOM 739 C C . PHE A 1 96 ? 4.710 -0.321 6.055 1.00 89.25 96 PHE A C 1
ATOM 741 O O . PHE A 1 96 ? 4.086 -0.725 7.032 1.00 89.25 96 PHE A O 1
ATOM 748 N N . ILE A 1 97 ? 6.036 -0.442 5.949 1.00 82.00 97 ILE A N 1
ATOM 749 C CA . ILE A 1 97 ? 6.857 -1.108 6.971 1.00 82.00 97 ILE A CA 1
ATOM 750 C C . ILE A 1 97 ? 6.671 -0.424 8.331 1.00 82.00 97 ILE A C 1
ATOM 752 O O . ILE A 1 97 ? 6.409 -1.092 9.332 1.00 82.00 97 ILE A O 1
ATOM 756 N N . VAL A 1 98 ? 6.739 0.910 8.369 1.00 86.75 98 VAL A N 1
ATOM 757 C CA . VAL A 1 98 ? 6.555 1.684 9.606 1.00 86.75 98 VAL A CA 1
ATOM 758 C C . VAL A 1 98 ? 5.158 1.467 10.193 1.00 86.75 98 VAL A C 1
ATOM 760 O O . VAL A 1 98 ? 5.030 1.152 11.377 1.00 86.75 98 VAL A O 1
ATOM 763 N N . GLN A 1 99 ? 4.108 1.597 9.380 1.00 86.81 99 GLN A N 1
ATOM 764 C CA . GLN A 1 99 ? 2.724 1.415 9.833 1.00 86.81 99 GLN A CA 1
ATOM 765 C C . GLN A 1 99 ? 2.456 -0.006 10.316 1.00 86.81 99 GLN A C 1
ATOM 767 O O . GLN A 1 99 ? 1.845 -0.203 11.367 1.00 86.81 99 GLN A O 1
ATOM 772 N N . PHE A 1 100 ? 2.982 -0.990 9.593 1.00 83.44 100 PHE A N 1
ATOM 773 C CA . PHE A 1 100 ? 2.856 -2.386 9.955 1.00 83.44 100 PHE A CA 1
ATOM 774 C C . PHE A 1 100 ? 3.503 -2.674 11.312 1.00 83.44 100 PHE A C 1
ATOM 776 O O . PHE A 1 100 ? 2.870 -3.307 12.153 1.00 83.44 100 PHE A O 1
ATOM 783 N N . ILE A 1 101 ? 4.705 -2.152 11.579 1.00 80.81 101 ILE A N 1
ATOM 784 C CA . ILE A 1 101 ? 5.369 -2.301 12.885 1.00 80.81 101 ILE A CA 1
ATOM 785 C C . ILE A 1 101 ? 4.544 -1.643 14.001 1.00 80.81 101 ILE A C 1
ATOM 787 O O . ILE A 1 101 ? 4.340 -2.249 15.057 1.00 80.81 101 ILE A O 1
ATOM 791 N N . LEU A 1 102 ? 4.042 -0.424 13.777 1.00 86.44 102 LEU A N 1
ATOM 792 C CA . LEU A 1 102 ? 3.216 0.292 14.757 1.00 86.44 102 LEU A CA 1
ATOM 793 C C . LEU A 1 102 ? 1.924 -0.465 15.082 1.00 86.44 102 LEU A C 1
ATOM 795 O O . LEU A 1 102 ? 1.529 -0.527 16.247 1.00 86.44 102 LEU A O 1
ATOM 799 N N . LEU A 1 103 ? 1.276 -1.041 14.069 1.00 83.62 103 LEU A N 1
ATOM 800 C CA . LEU A 1 103 ? 0.061 -1.831 14.234 1.00 83.62 103 LEU A CA 1
ATOM 801 C C . LEU A 1 103 ? 0.348 -3.181 14.902 1.00 83.62 103 LEU A C 1
ATOM 803 O O . LEU A 1 103 ? -0.349 -3.571 15.838 1.00 83.62 103 LEU A O 1
ATOM 807 N N . ALA A 1 104 ? 1.385 -3.885 14.450 1.00 76.19 104 ALA A N 1
ATOM 808 C CA . ALA A 1 104 ? 1.778 -5.183 14.983 1.00 76.19 104 ALA A CA 1
ATOM 809 C C . ALA A 1 104 ? 2.111 -5.089 16.476 1.00 76.19 104 ALA A C 1
ATOM 811 O O . ALA A 1 104 ? 1.688 -5.952 17.241 1.00 76.19 104 ALA A O 1
ATOM 812 N N . LYS A 1 105 ? 2.773 -4.012 16.916 1.00 81.06 105 LYS A N 1
ATOM 813 C CA . LYS A 1 105 ? 3.057 -3.760 18.338 1.00 81.06 105 LYS A CA 1
ATOM 814 C C . LYS A 1 105 ? 1.791 -3.722 19.207 1.00 81.06 105 LYS A C 1
ATOM 816 O O . LYS A 1 105 ? 1.825 -4.193 20.341 1.00 81.06 105 LYS A O 1
ATOM 821 N N . ASP A 1 106 ? 0.684 -3.197 18.686 1.00 78.81 106 ASP A N 1
ATOM 822 C CA . ASP A 1 106 ? -0.586 -3.104 19.419 1.00 78.81 10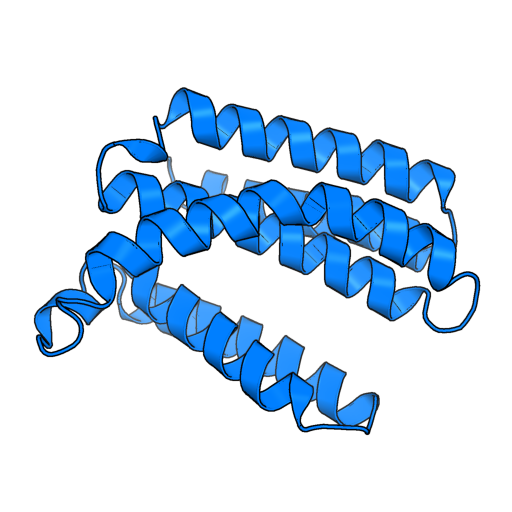6 ASP A CA 1
ATOM 823 C C . ASP A 1 106 ? -1.372 -4.426 19.417 1.00 78.81 106 ASP A C 1
ATOM 825 O O . ASP A 1 106 ? -2.120 -4.704 20.361 1.00 78.81 106 ASP A O 1
ATOM 829 N N . ILE A 1 107 ? -1.243 -5.211 18.341 1.00 73.75 107 ILE A N 1
ATOM 830 C CA . ILE A 1 107 ? -2.084 -6.388 18.072 1.00 73.75 107 ILE A CA 1
ATOM 831 C C . ILE A 1 107 ? -1.421 -7.697 18.502 1.00 73.75 107 ILE A C 1
ATOM 833 O O . ILE A 1 107 ? -2.108 -8.551 19.060 1.00 73.75 107 ILE A O 1
ATOM 837 N N . LEU A 1 108 ? -0.107 -7.858 18.305 1.00 71.69 108 LEU A N 1
ATOM 838 C CA . LEU A 1 108 ? 0.644 -9.062 18.695 1.00 71.69 108 LEU A CA 1
ATOM 839 C C . LEU A 1 108 ? 0.411 -9.482 20.155 1.00 71.69 108 LEU A C 1
ATOM 841 O O . LEU A 1 108 ? 0.153 -10.662 20.379 1.00 71.69 108 LEU A O 1
ATOM 845 N N . PRO A 1 109 ? 0.381 -8.566 21.142 1.00 71.88 109 PRO A N 1
ATOM 846 C CA . PRO A 1 109 ? 0.105 -8.943 22.529 1.00 71.88 109 PRO A CA 1
ATOM 847 C C . PRO A 1 109 ? -1.339 -9.413 22.776 1.00 71.88 109 PRO A C 1
ATOM 849 O O . PRO A 1 109 ? -1.620 -10.010 23.810 1.00 71.88 109 PRO A O 1
ATOM 852 N N . LYS A 1 110 ? -2.273 -9.114 21.863 1.00 66.25 110 LYS A N 1
ATOM 853 C CA . LYS A 1 110 ? -3.723 -9.323 22.027 1.00 66.25 110 LYS A CA 1
ATOM 854 C C . LYS A 1 110 ? -4.293 -10.402 21.101 1.00 66.25 110 LYS A C 1
ATOM 856 O O . LYS A 1 110 ? -5.485 -10.692 21.177 1.00 66.25 110 LYS A O 1
ATOM 861 N N . LEU A 1 111 ? -3.456 -11.019 20.264 1.00 59.09 111 LEU A N 1
ATOM 862 C CA . LEU A 1 111 ? -3.814 -11.961 19.190 1.00 59.09 111 LEU A CA 1
ATOM 863 C C . LEU A 1 111 ? -4.485 -13.272 19.662 1.00 59.09 111 LEU A C 1
ATOM 865 O O . LEU A 1 111 ? -4.816 -14.125 18.847 1.00 59.09 111 LEU A O 1
ATOM 869 N N . VAL A 1 112 ? -4.738 -13.419 20.965 1.00 58.19 112 VAL A N 1
ATOM 870 C CA . VAL A 1 112 ? -5.419 -14.571 21.573 1.00 58.19 112 VAL A CA 1
ATOM 871 C C . VAL A 1 112 ? -6.952 -14.398 21.613 1.00 58.19 112 VAL A C 1
ATOM 873 O O . VAL A 1 112 ? -7.666 -15.379 21.808 1.00 58.19 112 VAL A O 1
ATOM 876 N N . ASN A 1 113 ? -7.502 -13.192 21.393 1.00 58.59 113 ASN A N 1
ATOM 877 C CA . ASN A 1 113 ? -8.948 -12.947 21.531 1.00 58.59 113 ASN A CA 1
ATOM 878 C C . ASN A 1 113 ? -9.707 -12.889 20.180 1.00 58.59 113 ASN A C 1
ATOM 880 O O . ASN A 1 113 ? -9.352 -12.117 19.290 1.00 58.59 113 ASN A O 1
ATOM 884 N N . LYS A 1 114 ? -10.794 -13.669 20.043 1.00 59.88 114 LYS A N 1
ATOM 885 C CA . LYS A 1 114 ? -11.632 -13.790 18.826 1.00 59.88 114 LYS A CA 1
ATOM 886 C C . LYS A 1 114 ? -12.345 -12.488 18.431 1.00 59.88 114 LYS A C 1
ATOM 888 O O . LYS A 1 114 ? -12.644 -12.297 17.252 1.00 59.88 114 LYS A O 1
ATOM 893 N N . ASP A 1 115 ? -12.558 -11.573 19.375 1.00 62.34 115 ASP A N 1
ATOM 894 C CA . ASP A 1 115 ? -13.226 -10.286 19.120 1.00 62.34 115 ASP A CA 1
ATOM 895 C C . ASP A 1 115 ? -12.414 -9.349 18.209 1.00 62.34 115 ASP A C 1
ATOM 897 O O . ASP A 1 115 ? -12.971 -8.460 17.561 1.00 62.34 115 ASP A O 1
ATOM 901 N N . LEU A 1 116 ? -11.100 -9.577 18.090 1.00 61.84 116 LEU A N 1
ATOM 902 C CA . LEU A 1 116 ? -10.232 -8.810 17.195 1.00 61.84 116 LEU A CA 1
ATOM 903 C C . LEU A 1 116 ? -10.558 -9.019 15.713 1.00 61.84 116 LEU A C 1
ATOM 905 O O . LEU A 1 116 ? -10.303 -8.130 14.913 1.00 61.84 116 LEU A O 1
ATOM 909 N N . ILE A 1 117 ? -11.167 -10.135 15.314 1.00 60.91 117 ILE A N 1
ATOM 910 C CA . ILE A 1 117 ? -11.435 -10.412 13.891 1.00 60.91 117 ILE A CA 1
ATOM 911 C C . ILE A 1 117 ? -12.511 -9.454 13.334 1.00 60.91 117 ILE A C 1
ATOM 913 O O . ILE A 1 117 ? -12.469 -9.073 12.167 1.00 60.91 117 ILE A O 1
ATOM 917 N N . TYR A 1 118 ? -13.419 -8.975 14.190 1.00 63.69 118 TYR A N 1
ATOM 918 C CA . TYR A 1 118 ? -14.395 -7.926 13.859 1.00 63.69 118 TYR A CA 1
ATOM 919 C C . TYR A 1 118 ? -13.869 -6.508 14.133 1.00 63.69 118 TYR A C 1
ATOM 921 O O . TYR A 1 118 ? -14.513 -5.512 13.780 1.00 63.69 118 TYR A O 1
ATOM 929 N N . PHE A 1 119 ? -12.706 -6.391 14.778 1.00 63.12 119 PHE A N 1
ATOM 930 C CA . PHE A 1 119 ? -12.102 -5.113 15.115 1.00 63.12 119 PHE A CA 1
ATOM 931 C C . PHE A 1 119 ? -11.665 -4.390 13.838 1.00 63.12 119 PHE A C 1
ATOM 933 O O . PHE A 1 119 ? -11.067 -4.960 12.928 1.00 63.12 119 PHE A O 1
ATOM 940 N N . SER A 1 120 ? -11.979 -3.097 13.768 1.00 61.38 120 SER A N 1
ATOM 941 C CA . SER A 1 120 ? -11.704 -2.257 12.600 1.00 61.38 120 SER A CA 1
ATOM 942 C C . SER A 1 120 ? -12.441 -2.666 11.313 1.00 61.38 120 SER A C 1
ATOM 944 O O . SER A 1 120 ? -11.888 -2.518 10.231 1.00 61.38 120 SER A O 1
ATOM 946 N N . ASN A 1 121 ? -13.694 -3.115 11.398 1.00 72.75 121 ASN A N 1
ATOM 947 C CA . ASN A 1 121 ? -14.601 -3.226 10.245 1.00 72.75 121 ASN A CA 1
ATOM 948 C C . ASN A 1 121 ? -14.039 -4.033 9.045 1.00 72.75 121 ASN A C 1
ATOM 950 O O . ASN A 1 121 ? -14.037 -3.553 7.912 1.00 72.75 121 ASN A O 1
ATOM 954 N N . GLY A 1 122 ? -13.474 -5.214 9.312 1.00 68.31 122 GLY A N 1
ATOM 955 C CA . GLY A 1 122 ? -12.941 -6.127 8.291 1.00 68.31 122 GLY A CA 1
ATOM 956 C C . GLY A 1 122 ? -11.542 -5.799 7.752 1.00 68.31 122 GLY A C 1
ATOM 957 O O . GLY A 1 122 ? -10.924 -6.649 7.112 1.00 68.31 122 GLY A O 1
ATOM 958 N N . TYR A 1 123 ? -10.980 -4.620 8.043 1.00 71.31 123 TYR A N 1
ATOM 959 C CA . TYR A 1 123 ? -9.638 -4.250 7.566 1.00 71.31 123 TYR A CA 1
ATOM 960 C C . TYR A 1 123 ? -8.519 -5.091 8.199 1.00 71.31 123 TYR A C 1
ATOM 962 O O . TYR A 1 123 ? -7.531 -5.402 7.537 1.00 71.31 123 TYR A O 1
ATOM 970 N N . LEU A 1 124 ? -8.662 -5.484 9.469 1.00 74.56 124 LEU A N 1
ATOM 971 C CA . LEU A 1 124 ? -7.668 -6.315 10.148 1.00 74.56 124 LEU A CA 1
ATOM 972 C C . LEU A 1 124 ? -7.570 -7.740 9.567 1.00 74.56 124 LEU A C 1
ATOM 974 O O . LEU A 1 124 ? -6.465 -8.148 9.213 1.00 74.56 124 LEU A O 1
ATOM 978 N N . PRO A 1 125 ? -8.667 -8.510 9.429 1.00 71.50 125 PRO A N 1
ATOM 979 C CA . PRO A 1 125 ? -8.580 -9.848 8.850 1.00 71.50 125 PRO A CA 1
ATOM 980 C C . PRO A 1 125 ? -8.145 -9.826 7.377 1.00 71.50 125 PRO A C 1
ATOM 982 O O . PRO A 1 125 ? -7.395 -10.706 6.963 1.00 71.50 125 PRO A O 1
ATOM 985 N N . MET A 1 126 ? -8.496 -8.787 6.609 1.00 76.50 126 MET A N 1
ATOM 986 C CA . MET A 1 126 ? -7.936 -8.559 5.268 1.00 76.50 126 MET A CA 1
ATOM 987 C C . MET A 1 126 ? -6.406 -8.462 5.291 1.00 76.50 126 MET A C 1
ATOM 989 O O . MET A 1 126 ? -5.725 -9.109 4.497 1.00 76.50 126 MET A O 1
ATOM 993 N N . LEU A 1 127 ? -5.863 -7.670 6.218 1.00 73.81 127 LEU A N 1
ATOM 994 C CA . LEU A 1 127 ? -4.424 -7.483 6.368 1.00 73.81 127 LEU A CA 1
ATOM 995 C C . LEU A 1 127 ? -3.708 -8.802 6.693 1.00 73.81 127 LEU A C 1
ATOM 997 O O . LEU A 1 127 ? -2.661 -9.095 6.121 1.00 73.81 127 LEU A O 1
ATOM 1001 N N . ILE A 1 128 ? -4.296 -9.610 7.579 1.00 75.62 128 ILE A N 1
ATOM 1002 C CA . ILE A 1 128 ? -3.764 -10.928 7.949 1.00 75.62 128 ILE A CA 1
ATOM 1003 C C . ILE A 1 128 ? -3.652 -11.827 6.715 1.00 75.62 128 ILE A C 1
ATOM 1005 O O . ILE A 1 128 ? -2.607 -12.439 6.508 1.00 75.62 128 ILE A O 1
ATOM 1009 N N . VAL A 1 129 ? -4.686 -11.868 5.868 1.00 76.56 129 VAL A N 1
ATOM 1010 C CA . VAL A 1 129 ? -4.661 -12.659 4.626 1.00 76.56 129 VAL A CA 1
ATOM 1011 C C . VAL A 1 129 ? -3.526 -12.205 3.707 1.00 76.56 129 VAL A C 1
ATOM 1013 O O . VAL A 1 129 ? -2.775 -13.045 3.218 1.00 76.56 129 VAL A O 1
ATOM 1016 N N . ILE A 1 130 ? -3.349 -10.892 3.525 1.00 75.62 130 ILE A N 1
ATOM 1017 C CA . ILE A 1 130 ? -2.275 -10.331 2.688 1.00 75.62 130 ILE A CA 1
ATOM 1018 C C . ILE A 1 130 ? -0.893 -10.730 3.219 1.00 75.62 130 ILE A C 1
ATOM 1020 O O . ILE A 1 130 ? -0.034 -11.150 2.445 1.00 75.62 130 ILE A O 1
ATOM 1024 N N . ILE A 1 131 ? -0.681 -10.657 4.535 1.00 73.25 131 ILE A N 1
ATOM 1025 C CA . ILE A 1 131 ? 0.593 -11.032 5.165 1.00 73.25 131 ILE A CA 1
ATOM 1026 C C . ILE A 1 131 ? 0.865 -12.526 5.005 1.00 73.25 131 ILE A C 1
ATOM 1028 O O . ILE A 1 131 ? 1.983 -12.906 4.666 1.00 73.25 131 ILE A O 1
ATOM 1032 N N . ILE A 1 132 ? -0.144 -13.375 5.215 1.00 70.81 132 ILE A N 1
ATOM 1033 C CA . ILE A 1 132 ? -0.002 -14.824 5.034 1.00 70.81 132 ILE A CA 1
ATOM 1034 C C . ILE A 1 132 ? 0.365 -15.135 3.582 1.00 70.81 132 ILE A C 1
ATOM 1036 O O . ILE A 1 132 ? 1.328 -15.862 3.352 1.00 70.81 132 ILE A O 1
ATOM 1040 N N . GLY A 1 133 ? -0.328 -14.552 2.600 1.00 68.44 133 GLY A N 1
ATOM 1041 C CA . GLY A 1 133 ? 0.014 -14.764 1.192 1.00 68.44 133 GLY A CA 1
ATOM 1042 C C . GLY A 1 133 ? 1.407 -14.246 0.827 1.00 68.44 133 GLY A C 1
ATOM 1043 O O . GLY A 1 133 ? 2.119 -14.902 0.070 1.00 68.44 133 GLY A O 1
ATOM 1044 N N . ALA A 1 134 ? 1.855 -13.137 1.423 1.00 68.06 134 ALA A N 1
ATOM 1045 C CA . ALA A 1 134 ? 3.225 -12.647 1.263 1.00 68.06 134 ALA A CA 1
ATOM 1046 C C . ALA A 1 134 ? 4.270 -13.628 1.830 1.00 68.06 134 ALA A C 1
ATOM 1048 O O . ALA A 1 134 ? 5.271 -13.917 1.170 1.00 68.06 134 ALA A O 1
ATOM 1049 N N . LEU A 1 135 ? 4.024 -14.180 3.024 1.00 70.50 135 LEU A N 1
ATOM 1050 C CA . LEU A 1 135 ? 4.906 -15.161 3.668 1.00 70.50 135 LEU A CA 1
ATOM 1051 C C . LEU A 1 135 ? 4.964 -16.482 2.896 1.00 70.50 135 LEU A C 1
ATOM 1053 O O . LEU A 1 135 ? 6.053 -17.012 2.682 1.00 70.50 135 LEU A O 1
ATOM 1057 N N . VAL A 1 136 ? 3.814 -16.989 2.448 1.00 66.12 136 VAL A N 1
ATOM 1058 C CA . VAL A 1 136 ? 3.730 -18.209 1.631 1.00 66.12 136 VAL A CA 1
ATOM 1059 C C . VAL A 1 136 ? 4.403 -17.990 0.275 1.00 66.12 136 VAL A C 1
ATOM 1061 O O . VAL A 1 136 ? 5.127 -18.866 -0.192 1.00 66.12 136 VAL A O 1
ATOM 1064 N N . GLY A 1 137 ? 4.252 -16.805 -0.325 1.00 63.12 137 GLY A N 1
ATOM 1065 C CA . GLY A 1 137 ? 4.888 -16.462 -1.598 1.00 63.12 137 GLY A CA 1
ATOM 1066 C C . GLY A 1 137 ? 6.407 -16.534 -1.531 1.00 63.12 137 GLY A C 1
ATOM 1067 O O . GLY A 1 137 ? 7.033 -17.057 -2.443 1.00 63.12 137 GLY A O 1
ATOM 1068 N N . ARG A 1 138 ? 7.011 -16.146 -0.404 1.00 64.81 138 ARG A N 1
ATOM 1069 C CA . ARG A 1 138 ? 8.463 -16.271 -0.198 1.00 64.81 138 ARG A CA 1
ATOM 1070 C C . ARG A 1 138 ? 8.977 -17.717 -0.300 1.00 64.81 138 ARG A C 1
ATOM 1072 O O . ARG A 1 138 ? 10.164 -17.915 -0.538 1.00 64.81 138 ARG A O 1
ATOM 1079 N N . MET A 1 139 ? 8.116 -18.718 -0.109 1.00 70.88 139 MET A N 1
ATOM 1080 C CA . MET A 1 139 ? 8.486 -20.135 -0.214 1.00 70.88 139 MET A CA 1
ATOM 1081 C C . MET A 1 139 ? 8.351 -20.697 -1.634 1.00 70.88 139 MET A C 1
ATOM 1083 O O . MET A 1 139 ? 8.753 -21.834 -1.879 1.00 70.88 139 MET A O 1
ATOM 1087 N N . LEU A 1 140 ? 7.798 -19.926 -2.573 1.00 68.75 140 LEU A N 1
ATOM 1088 C CA . LEU A 1 140 ? 7.608 -20.340 -3.958 1.00 68.75 140 LEU A CA 1
ATOM 1089 C C . LEU A 1 140 ? 8.712 -19.763 -4.845 1.00 68.75 140 LEU A C 1
ATOM 1091 O O . LEU A 1 140 ? 9.001 -18.572 -4.814 1.00 68.75 140 LEU A O 1
ATOM 1095 N N . THR A 1 141 ? 9.301 -20.617 -5.679 1.00 67.75 141 THR A N 1
ATOM 1096 C CA . THR A 1 141 ? 10.326 -20.231 -6.663 1.00 67.75 141 THR A CA 1
ATOM 1097 C C . THR A 1 141 ? 9.757 -20.039 -8.069 1.00 67.75 141 THR A C 1
ATOM 1099 O O . THR A 1 141 ? 10.380 -19.394 -8.907 1.00 67.75 141 THR A O 1
ATOM 1102 N N . SER A 1 142 ? 8.567 -20.586 -8.340 1.00 71.06 142 SER A N 1
ATOM 1103 C CA . SER A 1 142 ? 7.915 -20.513 -9.649 1.00 71.06 142 SER A CA 1
ATOM 1104 C C . SER A 1 142 ? 7.120 -19.221 -9.813 1.00 71.06 142 SER A C 1
ATOM 1106 O O . SER A 1 142 ? 6.201 -18.931 -9.043 1.00 71.06 142 SER A O 1
ATOM 1108 N N . PHE A 1 143 ? 7.427 -18.490 -10.884 1.00 56.75 143 PHE A N 1
ATOM 1109 C CA . PHE A 1 143 ? 6.763 -17.244 -11.268 1.00 56.75 143 PHE A CA 1
ATOM 1110 C C . PHE A 1 143 ? 5.241 -17.391 -11.421 1.00 56.75 143 PHE A C 1
ATOM 1112 O O . PHE A 1 143 ? 4.474 -16.612 -10.859 1.00 56.75 143 PHE A O 1
ATOM 1119 N N . TYR A 1 144 ? 4.780 -18.437 -12.113 1.00 65.00 144 TYR A N 1
ATOM 1120 C CA . TYR A 1 144 ? 3.347 -18.684 -12.306 1.00 65.00 144 TYR A CA 1
ATOM 1121 C C . TYR A 1 144 ? 2.625 -18.953 -10.982 1.00 65.00 144 TYR A C 1
ATOM 1123 O O . TYR A 1 144 ? 1.492 -18.516 -10.779 1.00 65.00 144 TYR A O 1
ATOM 1131 N N . SER A 1 145 ? 3.301 -19.630 -10.053 1.00 56.97 145 SER A N 1
ATOM 1132 C CA . SER A 1 145 ? 2.757 -19.917 -8.729 1.00 56.97 145 SER A CA 1
ATOM 1133 C C . SER A 1 145 ? 2.659 -18.654 -7.870 1.00 56.97 145 SER A C 1
ATOM 1135 O O . SER A 1 145 ? 1.681 -18.505 -7.142 1.00 56.97 145 SER A O 1
ATOM 1137 N N . LEU A 1 146 ? 3.606 -17.718 -7.998 1.00 63.12 146 LEU A N 1
ATOM 1138 C CA . LEU A 1 146 ? 3.555 -16.413 -7.328 1.00 63.12 146 LEU A CA 1
ATOM 1139 C C . LEU A 1 146 ? 2.396 -15.547 -7.835 1.00 63.12 146 LEU A C 1
ATOM 1141 O O . LEU A 1 146 ? 1.672 -14.979 -7.021 1.00 63.12 146 LEU A O 1
ATOM 1145 N N . ILE A 1 147 ? 2.163 -15.490 -9.152 1.00 65.75 147 ILE A N 1
ATOM 1146 C CA . ILE A 1 147 ? 1.038 -14.730 -9.729 1.00 65.75 147 ILE A CA 1
ATOM 1147 C C . ILE A 1 147 ? -0.298 -15.252 -9.200 1.00 65.75 147 ILE A C 1
ATOM 1149 O O . ILE A 1 147 ? -1.127 -14.469 -8.729 1.00 65.75 147 ILE A O 1
ATOM 1153 N N . ILE A 1 148 ? -0.511 -16.569 -9.262 1.00 67.06 148 ILE A N 1
ATOM 1154 C CA . ILE A 1 148 ? -1.754 -17.197 -8.794 1.00 67.06 148 ILE A CA 1
ATOM 1155 C C . ILE A 1 148 ? -1.918 -16.982 -7.286 1.00 67.06 148 ILE A C 1
ATOM 1157 O O . ILE A 1 148 ? -3.006 -16.633 -6.829 1.00 67.06 148 ILE A O 1
ATOM 1161 N N . LEU A 1 149 ? -0.838 -17.127 -6.514 1.00 69.75 149 LEU A N 1
ATOM 1162 C CA . LEU A 1 149 ? -0.878 -16.921 -5.072 1.00 69.75 149 LEU A CA 1
ATOM 1163 C C . LEU A 1 149 ? -1.207 -15.469 -4.716 1.00 69.75 149 LEU A C 1
ATOM 1165 O O . LEU A 1 149 ? -2.114 -15.248 -3.920 1.00 69.75 149 LEU A O 1
ATOM 1169 N N . TYR A 1 150 ? -0.516 -14.476 -5.277 1.00 68.25 150 TYR A N 1
ATOM 1170 C CA . TYR A 1 150 ? -0.742 -13.071 -4.926 1.00 68.25 150 TYR A CA 1
ATOM 1171 C C . TYR A 1 150 ? -2.105 -12.568 -5.401 1.00 68.25 150 TYR A C 1
ATOM 1173 O O . TYR A 1 150 ? -2.817 -11.932 -4.624 1.00 68.25 150 TYR A O 1
ATOM 1181 N N . SER A 1 151 ? -2.523 -12.913 -6.621 1.00 66.81 151 SER A N 1
ATOM 1182 C CA . SER A 1 151 ? -3.862 -12.568 -7.117 1.00 66.81 151 SER A CA 1
ATOM 1183 C C . SER A 1 151 ? -4.965 -13.232 -6.286 1.00 66.81 151 SER A C 1
ATOM 1185 O O . SER A 1 151 ? -5.884 -12.548 -5.831 1.00 66.81 151 SER A O 1
ATOM 1187 N N . GLY A 1 152 ? -4.838 -14.529 -5.989 1.00 62.88 152 GLY A N 1
ATOM 1188 C CA . GLY A 1 152 ? -5.761 -15.253 -5.115 1.00 62.88 152 GLY A CA 1
ATOM 1189 C C . GLY A 1 152 ? -5.789 -14.687 -3.695 1.00 62.88 152 GLY A C 1
ATOM 1190 O O . GLY A 1 152 ? -6.862 -14.492 -3.132 1.00 62.88 152 GLY A O 1
ATOM 1191 N N . THR A 1 153 ? -4.629 -14.333 -3.139 1.00 75.06 153 THR A N 1
ATOM 1192 C CA . THR A 1 153 ? -4.520 -13.703 -1.814 1.00 75.06 153 THR A CA 1
ATOM 1193 C C . THR A 1 153 ? -5.249 -12.365 -1.787 1.00 75.06 153 THR A C 1
ATOM 1195 O O . THR A 1 153 ? -5.988 -12.106 -0.842 1.00 75.06 153 THR A O 1
ATOM 1198 N N . ILE A 1 154 ? -5.098 -11.529 -2.817 1.00 73.19 154 ILE A N 1
ATOM 1199 C CA . ILE A 1 154 ? -5.800 -10.241 -2.915 1.00 73.19 154 ILE A CA 1
ATOM 1200 C C . ILE A 1 154 ? -7.317 -10.456 -2.994 1.00 73.19 154 ILE A C 1
ATOM 1202 O O . ILE A 1 154 ? -8.064 -9.793 -2.275 1.00 73.19 154 ILE A O 1
ATOM 1206 N N . VAL A 1 155 ? -7.781 -11.403 -3.817 1.00 69.62 155 VAL A N 1
ATOM 1207 C CA . VAL A 1 155 ? -9.213 -11.731 -3.933 1.00 69.62 155 VAL A CA 1
ATOM 1208 C C . VAL A 1 155 ? -9.769 -12.209 -2.592 1.00 69.62 155 VAL A C 1
ATOM 1210 O O . VAL A 1 155 ? -10.779 -11.687 -2.124 1.00 69.62 155 VAL A O 1
ATOM 1213 N N . VAL A 1 156 ? -9.093 -13.150 -1.932 1.00 68.88 156 VAL A N 1
ATOM 1214 C CA . VAL A 1 156 ? -9.508 -13.662 -0.620 1.00 68.88 156 VAL A CA 1
ATOM 1215 C C . VAL A 1 156 ? -9.462 -12.556 0.433 1.00 68.88 156 VAL A C 1
ATOM 1217 O O . VAL A 1 156 ? -10.390 -12.447 1.228 1.00 68.88 156 VAL A O 1
ATOM 1220 N N . ALA A 1 157 ? -8.450 -11.689 0.418 1.00 72.94 157 ALA A N 1
ATOM 1221 C CA . ALA A 1 157 ? -8.349 -10.561 1.337 1.00 72.94 157 ALA A CA 1
ATOM 1222 C C . ALA A 1 157 ? -9.534 -9.597 1.173 1.00 72.94 157 ALA A C 1
ATOM 1224 O O . ALA A 1 157 ? -10.122 -9.176 2.170 1.00 72.94 157 ALA A O 1
ATOM 1225 N N . LEU A 1 158 ? -9.938 -9.300 -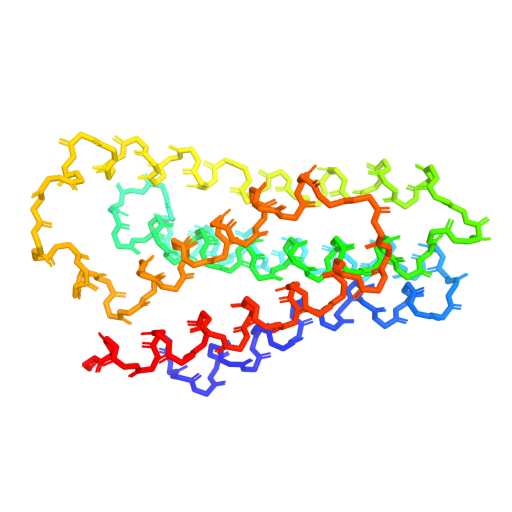0.066 1.00 71.38 158 LEU A N 1
ATOM 1226 C CA . LEU A 1 158 ? -11.121 -8.486 -0.360 1.00 71.38 158 LEU A CA 1
ATOM 1227 C C . LEU A 1 158 ? -12.426 -9.172 0.070 1.00 71.38 158 LEU A C 1
ATOM 1229 O O . LEU A 1 158 ? -13.302 -8.515 0.629 1.00 71.38 158 LEU A O 1
ATOM 1233 N N . LEU A 1 159 ? -12.565 -10.481 -0.141 1.00 67.31 159 LEU A N 1
ATOM 1234 C CA . LEU A 1 159 ? -13.740 -11.233 0.315 1.00 67.31 159 LEU A CA 1
ATOM 1235 C C . LEU A 1 159 ? -13.833 -11.261 1.845 1.00 67.31 159 LEU A C 1
ATOM 1237 O O . LEU A 1 159 ? -14.900 -11.024 2.406 1.00 67.31 159 LEU A O 1
ATOM 1241 N N . VAL A 1 160 ? -12.708 -11.482 2.521 1.00 70.62 160 VAL A N 1
ATOM 1242 C CA . VAL A 1 160 ? -12.600 -11.460 3.984 1.00 70.62 160 VAL A CA 1
ATOM 1243 C C . VAL A 1 160 ? -12.900 -10.064 4.531 1.00 70.62 160 VAL A C 1
ATOM 1245 O O . VAL A 1 160 ? -13.640 -9.940 5.507 1.00 70.62 160 VAL A O 1
ATOM 1248 N N . PHE A 1 161 ? -12.401 -9.012 3.875 1.00 77.06 161 PHE A N 1
ATOM 1249 C CA . PHE A 1 161 ? -12.763 -7.633 4.192 1.00 77.06 161 PHE A CA 1
ATOM 1250 C C . PHE A 1 161 ? -14.277 -7.431 4.149 1.00 77.06 161 PHE A C 1
ATOM 1252 O O . PHE A 1 161 ? -14.848 -6.945 5.121 1.00 77.06 161 PHE A O 1
ATOM 1259 N N . LEU A 1 162 ? -14.922 -7.814 3.042 1.00 75.94 162 LEU A N 1
ATOM 1260 C CA . LEU A 1 162 ? -16.363 -7.646 2.843 1.00 75.94 162 LEU A CA 1
ATOM 1261 C C . LEU A 1 162 ? -17.192 -8.474 3.830 1.00 75.94 162 LEU A C 1
ATOM 1263 O O . LEU A 1 162 ? -18.220 -7.993 4.295 1.00 75.94 162 LEU A O 1
ATOM 1267 N N . TYR A 1 163 ? -16.742 -9.682 4.171 1.00 74.56 163 TYR A N 1
ATOM 1268 C CA . TYR A 1 163 ? -17.434 -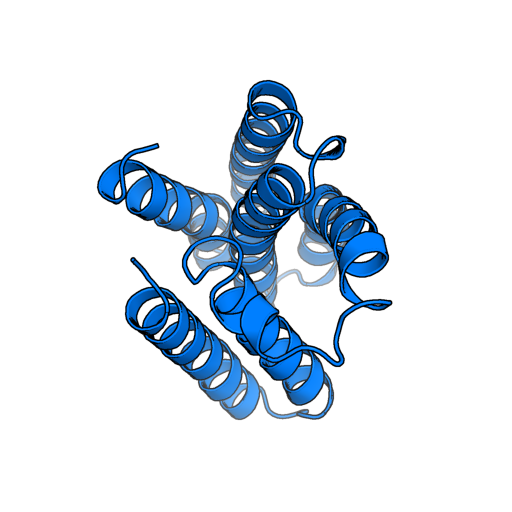10.574 5.100 1.00 74.56 163 TYR A CA 1
ATOM 1269 C C . TYR A 1 163 ? -17.449 -10.043 6.539 1.00 74.56 163 TYR A C 1
ATOM 1271 O O . TYR A 1 163 ? -18.486 -10.049 7.196 1.00 74.56 163 TYR A O 1
ATOM 1279 N N . PHE A 1 164 ? -16.312 -9.551 7.037 1.00 73.81 164 PHE A N 1
ATOM 1280 C CA . PHE A 1 164 ? -16.206 -9.020 8.405 1.00 73.81 164 PHE A CA 1
ATOM 1281 C C . PHE A 1 164 ? -16.632 -7.553 8.525 1.00 73.81 164 PHE A C 1
ATOM 1283 O O . PHE A 1 164 ? -16.465 -6.929 9.580 1.00 73.81 164 PHE A O 1
ATOM 1290 N N . ARG A 1 165 ? -17.183 -7.000 7.445 1.00 71.88 165 ARG A N 1
ATOM 1291 C CA . ARG A 1 165 ? -17.652 -5.630 7.389 1.00 71.88 165 ARG A CA 1
ATOM 1292 C C . ARG A 1 165 ? -19.034 -5.486 8.034 1.00 71.88 165 ARG A C 1
ATOM 1294 O O . ARG A 1 165 ? -19.960 -6.201 7.672 1.00 71.88 165 ARG A O 1
ATOM 1301 N N . LYS A 1 166 ? -19.173 -4.532 8.953 1.00 60.28 166 LYS A N 1
ATOM 1302 C CA . LYS A 1 166 ? -20.429 -4.019 9.513 1.00 60.28 166 LYS A CA 1
ATOM 1303 C C . LYS A 1 166 ? -20.691 -2.591 9.032 1.00 60.28 166 LYS A C 1
ATOM 1305 O O . LYS A 1 166 ? -19.725 -1.790 8.933 1.00 60.28 166 LYS A O 1
#